Protein AF-A0A357I9T7-F1 (afdb_monomer)

pLDDT: mean 93.68, std 7.23, range [62.62, 98.81]

Sequence (173 aa):
MQDDMLRMVLLCCDDTIPVASQLVFTLKTVCGLTVGEIAARLFTTEANVYKRLTRARNSLRTSSTIQNLTPTQCAARIPATQQVFYLLFTEGYLSVHAETALRRDLCAEALRLTQMLAEHPLGQTPSTYALLALMHLHIARMDARDDGRGGLLLLEEQDRSRWDQQHTGQGLA

Mean predicted aligned error: 3.73 Å

Structure (mmCIF, N/CA/C/O backbone):
data_AF-A0A357I9T7-F1
#
_entry.id   AF-A0A357I9T7-F1
#
loop_
_atom_site.group_PDB
_atom_site.id
_atom_site.type_symbol
_atom_site.label_atom_id
_atom_site.label_alt_id
_atom_site.label_comp_id
_atom_site.label_asym_id
_atom_site.label_entity_id
_atom_site.label_seq_id
_atom_site.pdbx_PDB_ins_code
_atom_site.Cartn_x
_atom_site.Cartn_y
_atom_site.Cartn_z
_atom_site.occupancy
_atom_site.B_iso_or_equiv
_atom_site.auth_seq_id
_atom_site.auth_comp_id
_atom_site.auth_asym_id
_atom_site.auth_atom_id
_atom_site.pdbx_PDB_model_num
ATOM 1 N N . MET A 1 1 ? -20.844 2.884 0.409 1.00 63.38 1 MET A N 1
ATOM 2 C CA . MET A 1 1 ? -19.816 2.241 -0.441 1.00 63.38 1 MET A CA 1
ATOM 3 C C . MET A 1 1 ? -20.311 0.849 -0.794 1.00 63.38 1 MET A C 1
ATOM 5 O O . MET A 1 1 ? -20.758 0.164 0.117 1.00 63.38 1 MET A O 1
ATOM 9 N N . GLN A 1 2 ? -20.346 0.494 -2.082 1.00 70.69 2 GLN A N 1
ATOM 10 C CA . GLN A 1 2 ? -20.946 -0.761 -2.571 1.00 70.69 2 GLN A CA 1
ATOM 11 C C . GLN A 1 2 ? -19.942 -1.920 -2.705 1.00 70.69 2 GLN A C 1
ATOM 13 O O . GLN A 1 2 ? -20.370 -3.060 -2.797 1.00 70.69 2 GLN A O 1
ATOM 18 N N . ASP A 1 3 ? -18.634 -1.646 -2.694 1.00 89.06 3 ASP A N 1
ATOM 19 C CA . ASP A 1 3 ? -17.593 -2.679 -2.781 1.00 89.06 3 ASP A CA 1
ATOM 20 C C . ASP A 1 3 ? -17.274 -3.285 -1.413 1.00 89.06 3 ASP A C 1
ATOM 22 O O . ASP A 1 3 ? -16.996 -2.570 -0.441 1.00 89.06 3 ASP A O 1
ATOM 26 N N . ASP A 1 4 ? -17.320 -4.615 -1.359 1.00 89.25 4 ASP A N 1
ATOM 27 C CA . ASP A 1 4 ? -17.146 -5.384 -0.132 1.00 89.25 4 ASP A CA 1
ATOM 28 C C . ASP A 1 4 ? -15.714 -5.320 0.400 1.00 89.25 4 ASP A C 1
ATOM 30 O O . ASP A 1 4 ? -15.520 -5.242 1.614 1.00 89.25 4 ASP A O 1
ATOM 34 N N . MET A 1 5 ? -14.699 -5.291 -0.468 1.00 92.88 5 MET A N 1
ATOM 35 C CA . MET A 1 5 ? -13.302 -5.256 -0.036 1.00 92.88 5 MET A CA 1
ATOM 36 C C . MET A 1 5 ? -12.956 -3.907 0.592 1.00 92.88 5 MET A C 1
ATOM 38 O O . MET A 1 5 ? -12.425 -3.857 1.702 1.00 92.88 5 MET A O 1
ATOM 42 N N . LEU A 1 6 ? -13.320 -2.806 -0.061 1.00 93.94 6 LEU A N 1
ATOM 43 C CA . LEU A 1 6 ? -13.129 -1.455 0.457 1.00 93.94 6 LEU A CA 1
ATOM 44 C C . LEU A 1 6 ? -13.898 -1.241 1.772 1.00 93.94 6 LEU A C 1
ATOM 46 O O . LEU A 1 6 ? -13.363 -0.667 2.726 1.00 93.94 6 LEU A O 1
ATOM 50 N N . ARG A 1 7 ? -15.126 -1.769 1.867 1.00 92.19 7 ARG A N 1
ATOM 51 C CA . ARG A 1 7 ? -15.894 -1.778 3.120 1.00 92.19 7 ARG A CA 1
ATOM 52 C C . ARG A 1 7 ? -15.182 -2.582 4.210 1.00 92.19 7 ARG A C 1
ATOM 54 O O . ARG A 1 7 ? -15.099 -2.113 5.344 1.00 92.19 7 ARG A O 1
ATOM 61 N N . MET A 1 8 ? -14.651 -3.759 3.886 1.00 93.25 8 MET A N 1
ATOM 62 C CA . MET A 1 8 ? -13.913 -4.594 4.835 1.00 93.25 8 MET A CA 1
ATOM 63 C C . MET A 1 8 ? -12.636 -3.920 5.334 1.00 93.25 8 MET A C 1
ATOM 65 O O . MET A 1 8 ? -12.367 -3.963 6.533 1.00 93.25 8 MET A O 1
ATOM 69 N N . VAL A 1 9 ? -11.883 -3.244 4.463 1.00 95.31 9 VAL A N 1
ATOM 70 C CA . VAL A 1 9 ? -10.703 -2.460 4.861 1.00 95.31 9 VAL A CA 1
ATOM 71 C C . VAL A 1 9 ? -11.091 -1.372 5.865 1.00 95.31 9 VAL A C 1
ATOM 73 O O . VAL A 1 9 ? -10.503 -1.305 6.943 1.00 95.31 9 VAL A O 1
ATOM 76 N N . LEU A 1 10 ? -12.139 -0.591 5.583 1.00 93.88 10 LEU A N 1
ATOM 77 C CA . LEU A 1 10 ? -12.639 0.437 6.506 1.00 93.88 10 LEU A CA 1
ATOM 78 C C . LEU A 1 10 ? -13.116 -0.135 7.849 1.00 93.88 10 LEU A C 1
ATOM 80 O O . LEU A 1 10 ? -12.916 0.480 8.898 1.00 93.88 10 LEU A O 1
ATOM 84 N N . LEU A 1 11 ? -13.740 -1.315 7.845 1.00 92.44 11 LEU A N 1
ATOM 85 C CA . LEU A 1 11 ? -14.134 -1.999 9.078 1.00 92.44 11 LEU A CA 1
ATOM 86 C C . LEU A 1 11 ? -12.911 -2.424 9.904 1.00 92.44 11 LEU A C 1
ATOM 88 O O . LEU A 1 11 ? -12.929 -2.287 11.125 1.00 92.44 11 LEU A O 1
ATOM 92 N N . CYS A 1 12 ? -11.851 -2.897 9.245 1.00 92.88 12 CYS A N 1
ATOM 93 C CA . CYS A 1 12 ? -10.618 -3.350 9.891 1.00 92.88 12 CYS A CA 1
ATOM 94 C C . CYS A 1 12 ? -9.738 -2.197 10.405 1.00 92.88 12 CYS A C 1
ATOM 96 O O . CYS A 1 12 ? -9.028 -2.364 11.400 1.00 92.88 12 CYS A O 1
ATOM 98 N N . CYS A 1 13 ? -9.804 -1.027 9.769 1.00 94.31 13 CYS A N 1
ATOM 99 C CA . CYS A 1 13 ? -9.130 0.203 10.187 1.00 94.31 13 CYS A CA 1
ATOM 100 C C . CYS A 1 13 ? -9.840 0.896 11.364 1.00 94.31 13 CYS A C 1
ATOM 102 O O . CYS A 1 13 ? -10.083 2.094 11.320 1.00 94.31 13 CYS A O 1
ATOM 104 N N . ASP A 1 14 ? -10.206 0.149 12.408 1.00 91.56 14 ASP A N 1
ATOM 105 C CA . ASP A 1 14 ? -10.913 0.673 13.579 1.00 91.56 14 ASP A CA 1
ATOM 106 C C . ASP A 1 14 ? -10.015 1.588 14.429 1.00 91.56 14 ASP A C 1
ATOM 108 O O . ASP A 1 14 ? -8.950 1.181 14.892 1.00 91.56 14 ASP A O 1
ATOM 112 N N . ASP A 1 15 ? -10.465 2.821 14.652 1.00 88.94 15 ASP A N 1
ATOM 113 C CA . ASP A 1 15 ? -9.771 3.898 15.358 1.00 88.94 15 ASP A CA 1
ATOM 114 C C . ASP A 1 15 ? -9.496 3.595 16.840 1.00 88.94 15 ASP A C 1
ATOM 116 O O . ASP A 1 15 ? -8.575 4.165 17.425 1.00 88.94 15 ASP A O 1
ATOM 120 N N . THR A 1 16 ? -10.206 2.629 17.431 1.00 89.38 16 THR A N 1
ATOM 121 C CA . THR A 1 16 ? -9.919 2.128 18.788 1.00 89.38 16 THR A CA 1
ATOM 122 C C . THR A 1 16 ? -8.676 1.234 18.852 1.00 89.38 16 THR A C 1
ATOM 124 O O . THR A 1 16 ? -8.139 0.965 19.930 1.00 89.38 16 THR A O 1
ATOM 127 N N . ILE A 1 17 ? -8.194 0.762 17.702 1.00 92.75 17 ILE A N 1
ATOM 128 C CA . ILE A 1 17 ? -7.031 -0.114 17.577 1.00 92.75 17 ILE A CA 1
ATOM 129 C C . ILE A 1 17 ? -5.818 0.742 17.206 1.00 92.75 17 ILE A C 1
ATOM 131 O O . ILE A 1 17 ? -5.921 1.589 16.326 1.00 92.75 17 ILE A O 1
ATOM 135 N N . PRO A 1 18 ? -4.623 0.517 17.783 1.00 94.81 18 PRO A N 1
ATOM 136 C CA . PRO A 1 18 ? -3.425 1.225 17.340 1.00 94.81 18 PRO A CA 1
ATOM 137 C C . PRO A 1 18 ? -3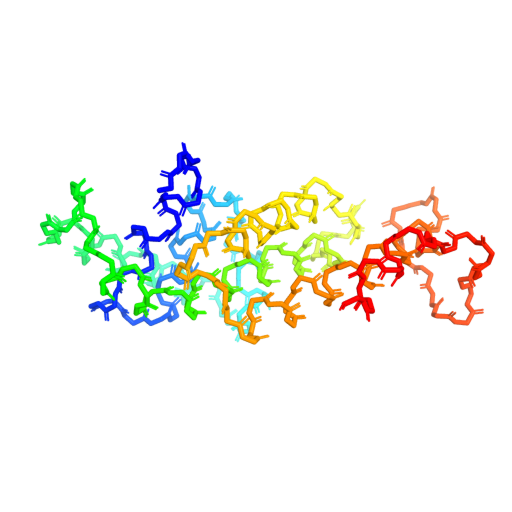.178 1.030 15.837 1.00 94.81 18 PRO A C 1
ATOM 139 O O . PRO A 1 18 ? -3.191 -0.110 15.367 1.00 94.81 18 PRO A O 1
ATOM 142 N N . VAL A 1 19 ? -2.880 2.111 15.104 1.00 95.75 19 VAL A N 1
ATOM 143 C CA . VAL A 1 19 ? -2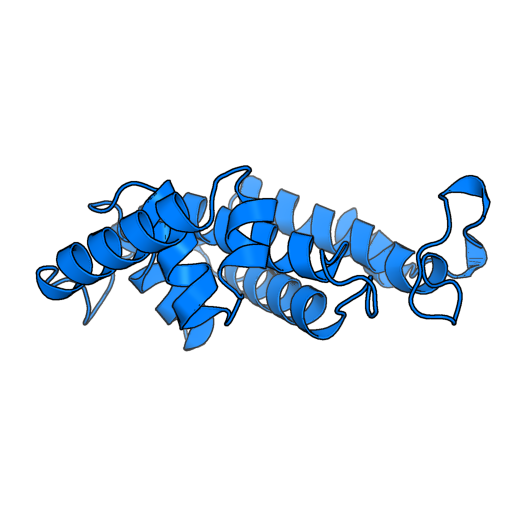.732 2.115 13.630 1.00 95.75 19 VAL A CA 1
ATOM 144 C C . VAL A 1 19 ? -1.842 0.976 13.132 1.00 95.75 19 VAL A C 1
ATOM 146 O O . VAL A 1 19 ? -2.239 0.210 12.264 1.00 95.75 19 VAL A O 1
ATOM 149 N N . ALA A 1 20 ? -0.674 0.763 13.742 1.00 95.81 20 ALA A N 1
ATOM 150 C CA . ALA A 1 20 ? 0.229 -0.316 13.336 1.00 95.81 20 ALA A CA 1
ATOM 151 C C . ALA A 1 20 ? -0.402 -1.724 13.416 1.00 95.81 20 ALA A C 1
ATOM 153 O O . ALA A 1 20 ? -0.028 -2.612 12.652 1.00 95.81 20 ALA A O 1
ATOM 154 N N . SER A 1 21 ? -1.343 -1.945 14.336 1.00 97.12 21 SER A N 1
ATOM 155 C CA . SER A 1 21 ? -2.095 -3.198 14.446 1.00 97.12 21 SER A CA 1
ATOM 156 C C . SER A 1 21 ? -3.240 -3.268 13.430 1.00 97.12 21 SER A C 1
ATOM 158 O O . SER A 1 21 ? -3.474 -4.347 12.890 1.00 97.12 21 SER A O 1
ATOM 160 N N . GLN A 1 22 ? -3.892 -2.138 13.120 1.00 96.88 22 GLN A N 1
ATOM 161 C CA . GLN A 1 22 ? -4.875 -2.044 12.031 1.00 96.88 22 GLN A CA 1
ATOM 162 C C . GLN A 1 22 ? -4.243 -2.432 10.686 1.00 96.88 22 GLN A C 1
ATOM 164 O O . GLN A 1 22 ? -4.773 -3.290 9.981 1.00 96.88 22 GLN A O 1
ATOM 169 N N . LEU A 1 23 ? -3.076 -1.856 10.362 1.00 98.06 23 LEU A N 1
ATOM 170 C CA . LEU A 1 23 ? -2.351 -2.130 9.116 1.00 98.06 23 LEU A CA 1
ATOM 171 C C . LEU A 1 23 ? -1.995 -3.613 9.002 1.00 98.06 23 LEU A C 1
ATOM 173 O O . LEU A 1 23 ? -2.327 -4.253 8.010 1.00 98.06 23 LEU A O 1
ATOM 177 N N . VAL A 1 24 ? -1.375 -4.179 10.045 1.00 98.31 24 VAL A N 1
ATOM 178 C CA . VAL A 1 24 ? -1.000 -5.601 10.077 1.00 98.31 24 VAL A CA 1
ATOM 179 C C . VAL A 1 24 ? -2.216 -6.503 9.879 1.00 98.31 24 VAL A C 1
ATOM 181 O O . VAL A 1 24 ? -2.163 -7.441 9.085 1.00 98.31 24 VAL A O 1
ATOM 184 N N . PHE A 1 25 ? -3.306 -6.245 10.604 1.00 97.56 25 PHE A N 1
ATOM 185 C CA . PHE A 1 25 ? -4.498 -7.082 10.525 1.00 97.56 25 PHE A CA 1
ATOM 186 C C . PHE A 1 25 ? -5.141 -7.028 9.142 1.00 97.56 25 PHE A C 1
ATOM 188 O O . PHE A 1 25 ? -5.470 -8.079 8.588 1.00 97.56 25 PHE A O 1
ATOM 195 N N . THR A 1 26 ? -5.268 -5.827 8.583 1.00 97.75 26 THR A N 1
ATOM 196 C CA . THR A 1 26 ? -5.923 -5.600 7.293 1.00 97.75 26 THR A CA 1
ATOM 197 C C . THR A 1 26 ? -5.098 -6.167 6.144 1.00 97.75 26 THR A C 1
ATOM 199 O O . THR A 1 26 ? -5.618 -6.957 5.359 1.00 97.75 26 THR A O 1
ATOM 202 N N . LEU A 1 27 ? -3.792 -5.875 6.099 1.00 98.31 27 LEU A N 1
ATOM 203 C CA . LEU A 1 27 ? -2.893 -6.415 5.075 1.00 98.31 27 LEU A CA 1
ATOM 204 C C . LEU A 1 27 ? -2.859 -7.946 5.106 1.00 98.31 27 LEU A C 1
ATOM 206 O O . LEU A 1 27 ? -2.875 -8.579 4.055 1.00 98.31 27 LEU A O 1
ATOM 210 N N . LYS A 1 28 ? -2.868 -8.554 6.302 1.00 98.12 28 LYS A N 1
ATOM 211 C CA . LYS A 1 28 ? -2.844 -10.015 6.433 1.00 98.12 28 LYS A CA 1
ATOM 212 C C . LYS A 1 28 ? -4.173 -10.668 6.057 1.00 98.12 28 LYS A C 1
ATOM 214 O O . LYS A 1 28 ? -4.186 -11.703 5.397 1.00 98.12 28 LYS A O 1
ATOM 219 N N . THR A 1 29 ? -5.274 -10.129 6.569 1.00 96.12 29 THR A N 1
ATOM 220 C CA . THR A 1 29 ? -6.571 -10.824 6.577 1.00 96.12 29 THR A CA 1
ATOM 221 C C . THR A 1 29 ? -7.424 -10.456 5.372 1.00 96.12 29 THR A C 1
ATOM 223 O O . THR A 1 29 ? -8.138 -11.312 4.866 1.00 96.12 29 THR A O 1
ATOM 226 N N . VAL A 1 30 ? -7.344 -9.203 4.917 1.00 96.19 30 VAL A N 1
ATOM 227 C CA . VAL A 1 30 ? -8.134 -8.694 3.788 1.00 96.19 30 VAL A CA 1
ATOM 228 C C . VAL A 1 30 ? -7.308 -8.708 2.506 1.00 96.19 30 VAL A C 1
ATOM 230 O O . VAL A 1 30 ? -7.778 -9.203 1.491 1.00 96.19 30 VAL A O 1
ATOM 233 N N . CYS A 1 31 ? -6.065 -8.220 2.548 1.00 96.69 31 CYS A N 1
ATOM 234 C CA . CYS A 1 31 ? -5.220 -8.130 1.350 1.00 96.69 31 CYS A CA 1
ATOM 235 C C . CYS A 1 31 ? -4.386 -9.394 1.073 1.00 96.69 31 CYS A C 1
ATOM 237 O O . CYS A 1 31 ? -3.764 -9.496 0.023 1.00 96.69 31 CYS A O 1
ATOM 239 N N . GLY A 1 32 ? -4.344 -10.349 2.008 1.00 96.25 32 GLY A N 1
ATOM 240 C CA . GLY A 1 32 ? -3.685 -11.643 1.814 1.00 96.25 32 GLY A CA 1
ATOM 241 C C . GLY A 1 32 ? -2.156 -11.650 1.919 1.00 96.25 32 GLY A C 1
ATOM 242 O O . GLY A 1 32 ? -1.555 -12.689 1.649 1.00 96.25 32 GLY A O 1
ATOM 243 N N . LEU A 1 33 ? -1.514 -10.559 2.355 1.00 97.25 33 LEU A N 1
ATOM 244 C CA . LEU A 1 33 ? -0.052 -10.508 2.464 1.00 97.25 33 LEU A CA 1
ATOM 245 C C . LEU A 1 33 ? 0.486 -11.527 3.486 1.00 97.25 33 LEU A C 1
ATOM 247 O O . LEU A 1 33 ? -0.149 -11.881 4.489 1.00 97.25 33 LEU A O 1
ATOM 251 N N . THR A 1 34 ? 1.694 -12.020 3.260 1.00 97.00 34 THR A N 1
ATOM 252 C CA . THR A 1 34 ? 2.429 -12.873 4.189 1.00 97.00 34 THR A CA 1
ATOM 253 C C . THR A 1 34 ? 2.971 -12.063 5.367 1.00 97.00 34 THR A C 1
ATOM 255 O O . THR A 1 34 ? 3.052 -10.836 5.351 1.00 97.00 34 THR A O 1
ATOM 258 N N . VAL A 1 35 ? 3.337 -12.758 6.443 1.00 97.62 35 VAL A N 1
ATOM 259 C CA . VAL A 1 35 ? 3.925 -12.108 7.623 1.00 97.62 35 VAL A CA 1
ATOM 260 C C . VAL A 1 35 ? 5.277 -11.475 7.280 1.00 97.62 35 VAL A C 1
ATOM 262 O O . VAL A 1 35 ? 5.546 -10.370 7.749 1.00 97.62 35 VAL A O 1
ATOM 265 N N . GLY A 1 36 ? 6.078 -12.133 6.435 1.00 97.19 36 GLY A N 1
ATOM 266 C CA . GLY A 1 36 ? 7.367 -11.626 5.963 1.00 97.19 36 GLY A CA 1
ATOM 267 C C . GLY A 1 36 ? 7.229 -10.364 5.109 1.00 97.19 36 GLY A C 1
ATOM 268 O O . GLY A 1 36 ? 7.913 -9.376 5.372 1.00 97.19 36 GLY A O 1
ATOM 269 N N . GLU A 1 37 ? 6.279 -10.341 4.165 1.00 97.19 37 GLU A N 1
ATOM 270 C CA . GLU A 1 37 ? 5.959 -9.139 3.372 1.00 97.19 37 GLU A CA 1
ATOM 271 C C . GLU A 1 37 ? 5.584 -7.965 4.286 1.00 97.19 37 GLU A C 1
ATOM 273 O O . GLU A 1 37 ? 6.164 -6.882 4.205 1.00 97.19 37 GLU A O 1
ATOM 278 N N . ILE A 1 38 ? 4.663 -8.190 5.228 1.00 98.00 38 ILE A N 1
ATOM 279 C CA . ILE A 1 38 ? 4.210 -7.152 6.164 1.00 98.00 38 ILE A CA 1
ATOM 280 C C . ILE A 1 38 ? 5.363 -6.669 7.052 1.00 98.00 38 ILE A C 1
ATOM 282 O O . ILE A 1 38 ? 5.490 -5.468 7.296 1.00 98.00 38 ILE A O 1
ATOM 286 N N . ALA A 1 39 ? 6.203 -7.582 7.542 1.00 97.81 39 ALA A N 1
ATOM 287 C CA . ALA A 1 39 ? 7.363 -7.254 8.363 1.00 97.81 39 ALA A CA 1
ATOM 288 C C . ALA A 1 39 ? 8.335 -6.338 7.607 1.00 97.81 39 ALA A C 1
ATOM 290 O O . ALA A 1 39 ? 8.741 -5.303 8.140 1.00 97.81 39 ALA A O 1
ATOM 291 N N . ALA A 1 40 ? 8.628 -6.665 6.347 1.00 96.38 40 ALA A N 1
ATOM 292 C CA . ALA A 1 40 ? 9.494 -5.867 5.492 1.00 96.38 40 ALA A CA 1
ATOM 293 C C . ALA A 1 40 ? 8.897 -4.487 5.176 1.00 96.38 40 ALA A C 1
ATOM 295 O O . ALA A 1 40 ? 9.580 -3.477 5.325 1.00 96.38 40 ALA A O 1
ATOM 296 N N . ARG A 1 41 ? 7.616 -4.416 4.788 1.00 95.75 41 ARG A N 1
ATOM 297 C CA . ARG A 1 41 ? 6.938 -3.147 4.457 1.00 95.75 41 ARG A CA 1
ATOM 298 C C . ARG A 1 41 ? 6.767 -2.213 5.658 1.00 95.75 41 ARG A C 1
ATOM 300 O O . ARG A 1 41 ? 6.749 -0.998 5.490 1.00 95.75 41 ARG A O 1
ATOM 307 N N . LEU A 1 42 ? 6.649 -2.765 6.866 1.00 96.06 42 LEU A N 1
ATOM 308 C CA . LEU A 1 42 ? 6.510 -1.998 8.110 1.00 96.06 42 LEU A CA 1
ATOM 309 C C . LEU A 1 42 ? 7.823 -1.848 8.891 1.00 96.06 42 LEU A C 1
ATOM 311 O O . LEU A 1 42 ? 7.780 -1.392 10.036 1.00 96.06 42 LEU A O 1
ATOM 315 N N . PHE A 1 43 ? 8.959 -2.255 8.312 1.00 96.06 43 PHE A N 1
ATOM 316 C CA . PHE A 1 43 ? 10.284 -2.212 8.941 1.00 96.06 43 PHE A CA 1
ATOM 317 C C . PHE A 1 43 ? 10.276 -2.772 10.372 1.00 96.06 43 PHE A C 1
ATOM 319 O O . PHE A 1 43 ? 10.709 -2.140 11.337 1.00 96.06 43 PHE A O 1
ATOM 326 N N . THR A 1 44 ? 9.710 -3.967 10.535 1.00 97.50 44 THR A N 1
ATOM 327 C CA . THR A 1 44 ? 9.573 -4.625 11.835 1.00 97.50 44 THR A CA 1
ATOM 328 C C . THR A 1 44 ? 9.878 -6.116 11.738 1.00 97.50 44 THR A C 1
ATOM 330 O O . THR A 1 44 ? 10.151 -6.638 10.666 1.00 97.50 44 THR A O 1
ATOM 333 N N . THR A 1 45 ? 9.863 -6.819 12.867 1.00 98.25 45 THR A N 1
ATOM 334 C CA . THR A 1 45 ? 10.106 -8.266 12.902 1.00 98.25 45 THR A CA 1
ATOM 335 C C . THR A 1 45 ? 8.811 -9.046 12.710 1.00 98.25 45 THR A C 1
ATOM 337 O O . THR A 1 45 ? 7.744 -8.609 13.152 1.00 98.25 45 THR A O 1
ATOM 340 N N . GLU A 1 46 ? 8.894 -10.255 12.152 1.00 98.31 46 GLU A N 1
ATOM 341 C CA . GLU A 1 46 ? 7.737 -11.155 12.050 1.00 98.31 46 GLU A CA 1
ATOM 342 C C . GLU A 1 46 ? 7.086 -11.419 13.417 1.00 98.31 46 GLU A C 1
ATOM 344 O O . GLU A 1 46 ? 5.863 -11.402 13.549 1.00 98.31 46 GLU A O 1
ATOM 349 N N . ALA A 1 47 ? 7.892 -11.555 14.476 1.00 98.38 47 ALA A N 1
ATOM 350 C CA . ALA A 1 47 ? 7.398 -11.699 15.845 1.00 98.38 47 ALA A CA 1
ATOM 351 C C . ALA A 1 47 ? 6.518 -10.510 16.284 1.00 98.38 47 ALA A C 1
ATOM 353 O O . ALA A 1 47 ? 5.500 -10.697 16.958 1.00 98.38 47 ALA A O 1
ATOM 354 N N . ASN A 1 48 ? 6.875 -9.282 15.895 1.00 98.06 48 ASN A N 1
ATOM 355 C CA . ASN A 1 48 ? 6.052 -8.103 16.162 1.00 98.06 48 ASN A CA 1
ATOM 356 C C . ASN A 1 48 ? 4.783 -8.077 15.304 1.00 98.06 48 ASN A C 1
ATOM 358 O O . ASN A 1 48 ? 3.733 -7.676 15.814 1.00 98.06 48 ASN A O 1
ATOM 362 N N . VAL A 1 49 ? 4.845 -8.539 14.051 1.00 98.44 49 VAL A N 1
ATOM 363 C CA . VAL A 1 49 ? 3.660 -8.708 13.193 1.00 98.44 49 VAL A CA 1
ATOM 364 C C . VAL A 1 49 ? 2.675 -9.688 13.837 1.00 98.44 49 VAL A C 1
ATOM 366 O O . VAL A 1 49 ? 1.516 -9.327 14.035 1.00 98.44 49 VAL A O 1
ATOM 369 N N . TYR A 1 50 ? 3.120 -10.867 14.286 1.00 98.12 50 TYR A N 1
ATOM 370 C CA . TYR A 1 50 ? 2.258 -11.828 14.991 1.00 98.12 50 TYR A CA 1
ATOM 371 C C . TYR A 1 50 ? 1.610 -11.228 16.245 1.00 98.12 50 TYR A C 1
ATOM 373 O O . TYR A 1 50 ? 0.399 -11.352 16.443 1.00 98.12 50 TYR A O 1
ATOM 381 N N . LYS A 1 51 ? 2.384 -10.517 17.080 1.00 97.69 51 LYS A N 1
ATOM 382 C CA . LYS A 1 51 ? 1.850 -9.844 18.277 1.00 97.69 51 LYS A CA 1
ATOM 383 C C . LYS A 1 51 ? 0.771 -8.819 17.920 1.00 97.69 51 LYS A C 1
ATOM 385 O O . LYS A 1 51 ? -0.260 -8.768 18.588 1.00 97.69 51 LYS A O 1
ATOM 390 N N . ARG A 1 52 ? 0.997 -8.002 16.887 1.00 97.50 52 ARG A N 1
ATOM 391 C CA . ARG A 1 52 ? 0.040 -6.986 16.414 1.00 97.50 52 ARG A CA 1
ATOM 392 C C . ARG A 1 52 ? -1.226 -7.620 15.845 1.00 97.50 52 ARG A C 1
ATOM 394 O O . ARG A 1 52 ? -2.319 -7.176 16.185 1.00 97.50 52 ARG A O 1
ATOM 401 N N . LEU A 1 53 ? -1.083 -8.694 15.071 1.00 96.62 53 LEU A N 1
ATOM 402 C CA . LEU A 1 53 ? -2.198 -9.452 14.507 1.00 96.62 53 LEU A CA 1
ATOM 403 C C . LEU A 1 53 ? -3.120 -10.000 15.605 1.00 96.62 53 LEU A C 1
ATOM 405 O O . LEU A 1 53 ? -4.336 -9.831 15.536 1.00 96.62 53 LEU A O 1
ATOM 409 N N . THR A 1 54 ? -2.544 -10.607 16.646 1.00 95.62 54 THR A N 1
ATOM 410 C CA . THR A 1 54 ? -3.307 -11.122 17.792 1.00 95.62 54 THR A CA 1
ATOM 411 C C . THR A 1 54 ? -4.008 -10.003 18.562 1.00 95.62 54 THR A C 1
ATOM 413 O O . THR A 1 54 ? -5.180 -10.145 18.904 1.00 95.62 54 THR A O 1
ATOM 416 N N . ARG A 1 55 ? -3.334 -8.868 18.799 1.00 93.56 55 ARG A N 1
ATOM 417 C CA . ARG A 1 55 ? -3.949 -7.714 19.480 1.00 93.56 55 ARG A CA 1
ATOM 418 C C . ARG A 1 55 ? -5.139 -7.163 18.700 1.00 93.56 55 ARG A C 1
ATOM 420 O O . ARG A 1 55 ? -6.207 -7.026 19.279 1.00 93.56 55 ARG A O 1
ATOM 427 N N . ALA A 1 56 ? -4.971 -6.911 17.401 1.00 94.25 56 ALA A N 1
ATOM 428 C CA . ALA A 1 56 ? -6.050 -6.413 16.552 1.00 94.25 56 ALA A CA 1
ATOM 429 C C . ALA A 1 56 ? -7.251 -7.369 16.532 1.00 94.25 56 ALA A C 1
ATOM 431 O O . ALA A 1 56 ? -8.380 -6.930 16.719 1.00 94.25 56 ALA A O 1
ATOM 432 N N . ARG A 1 57 ? -7.014 -8.684 16.397 1.00 92.38 57 ARG A N 1
ATOM 433 C CA . ARG A 1 57 ? -8.077 -9.705 16.467 1.00 92.38 57 ARG A CA 1
ATOM 434 C C . ARG A 1 57 ? -8.857 -9.644 17.774 1.00 92.38 57 ARG A C 1
ATOM 436 O O . ARG A 1 57 ? -10.081 -9.723 17.750 1.00 92.38 57 ARG A O 1
ATOM 443 N N . ASN A 1 58 ? -8.161 -9.522 18.901 1.00 91.75 58 ASN A N 1
ATOM 444 C CA . ASN A 1 58 ? -8.808 -9.449 20.207 1.00 91.75 58 ASN A CA 1
ATOM 445 C C . ASN A 1 58 ? -9.639 -8.168 20.348 1.00 91.75 58 ASN A C 1
ATOM 447 O O . ASN A 1 58 ? -10.782 -8.252 20.783 1.00 91.75 58 ASN A O 1
ATOM 451 N N . SER A 1 59 ? -9.115 -7.020 19.911 1.00 89.69 59 SER A N 1
ATOM 452 C CA . SER A 1 59 ? -9.849 -5.750 19.930 1.00 89.69 59 SER A CA 1
ATOM 453 C C . SER A 1 59 ? -11.087 -5.767 19.027 1.00 89.69 59 SER A C 1
ATOM 455 O O . SER A 1 59 ? -12.154 -5.324 19.444 1.00 89.69 59 SER A O 1
ATOM 457 N N . LEU A 1 60 ? -10.984 -6.331 17.817 1.00 86.38 60 LEU A N 1
ATOM 458 C CA . LEU A 1 60 ? -12.118 -6.430 16.888 1.00 86.38 60 LEU A CA 1
ATOM 459 C C . LEU A 1 60 ? -13.206 -7.383 17.390 1.00 86.38 60 LEU A C 1
ATOM 461 O O . LEU A 1 60 ? -14.382 -7.107 17.188 1.00 86.38 60 LEU A O 1
ATOM 465 N N . ARG A 1 61 ? -12.847 -8.470 18.087 1.00 85.81 61 ARG A N 1
ATOM 466 C CA . ARG A 1 61 ? -13.826 -9.389 18.703 1.00 85.81 61 ARG A CA 1
ATOM 467 C C . ARG A 1 61 ? -14.697 -8.715 19.759 1.00 85.81 61 ARG A C 1
ATOM 469 O O . ARG A 1 61 ? -15.835 -9.123 19.950 1.00 85.81 61 ARG A O 1
ATOM 476 N N . THR A 1 62 ? -14.153 -7.722 20.454 1.00 79.00 62 THR A N 1
ATOM 477 C CA . THR A 1 62 ? -14.875 -6.950 21.473 1.00 79.00 62 THR A CA 1
ATOM 478 C C . THR A 1 62 ? -15.555 -5.702 20.908 1.00 79.00 62 THR A C 1
ATOM 480 O O . THR A 1 62 ? -16.298 -5.046 21.631 1.00 79.00 62 THR A O 1
ATOM 483 N N . SER A 1 63 ? -15.305 -5.359 19.639 1.00 74.00 63 SER A N 1
ATOM 484 C CA . SER A 1 63 ? -15.880 -4.183 18.982 1.00 74.00 63 SER A CA 1
ATOM 485 C C . SER A 1 63 ? -17.274 -4.501 18.440 1.00 74.00 63 SER A C 1
ATOM 487 O O . SER A 1 63 ? -17.461 -5.423 17.648 1.00 74.00 63 SER A O 1
ATOM 489 N N . SER A 1 64 ? -18.270 -3.714 18.844 1.00 65.00 64 SER A N 1
ATOM 490 C CA . SER A 1 64 ? -19.652 -3.805 18.352 1.00 65.00 64 SER A CA 1
ATOM 491 C C . SER A 1 64 ? -19.858 -3.127 16.988 1.00 65.00 64 SER A C 1
ATOM 493 O O . SER A 1 64 ? -20.942 -3.210 16.412 1.00 65.00 64 SER A O 1
ATOM 495 N N . THR A 1 65 ? -18.822 -2.488 16.435 1.00 63.44 65 THR A N 1
ATOM 496 C CA . THR A 1 65 ? -18.887 -1.600 15.257 1.00 63.44 65 THR A CA 1
ATOM 497 C C . THR A 1 65 ? -19.062 -2.333 13.914 1.00 63.44 65 THR A C 1
ATOM 499 O O . THR A 1 65 ? -19.130 -1.708 12.860 1.00 63.44 65 THR A O 1
ATOM 502 N N . ILE A 1 66 ? -19.164 -3.664 13.914 1.00 62.62 66 ILE A N 1
ATOM 503 C CA . ILE A 1 66 ? -19.078 -4.480 12.690 1.00 62.62 66 ILE A CA 1
ATOM 504 C C . ILE A 1 66 ? -20.263 -4.256 11.728 1.00 62.62 66 ILE A C 1
ATOM 506 O O . ILE A 1 66 ? -20.115 -4.467 10.526 1.00 62.62 66 ILE A O 1
ATOM 510 N N . GLN A 1 67 ? -21.431 -3.809 12.204 1.00 64.00 67 GLN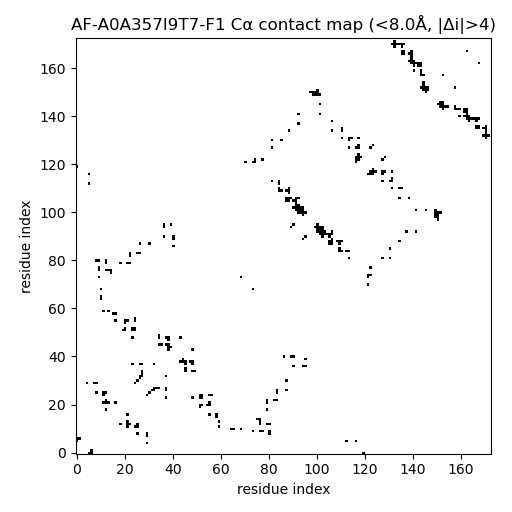 A N 1
ATOM 511 C CA . GLN A 1 67 ? -22.630 -3.812 11.357 1.00 64.00 67 GLN A CA 1
ATOM 512 C C . GLN A 1 67 ? -22.764 -2.587 10.442 1.00 64.00 67 GLN A C 1
ATOM 514 O O . GLN A 1 67 ? -23.012 -2.778 9.253 1.00 64.00 67 GLN A O 1
ATOM 519 N N . ASN A 1 68 ? -22.556 -1.354 10.927 1.00 75.31 68 ASN A N 1
ATOM 520 C CA . ASN A 1 68 ? -22.679 -0.143 10.103 1.00 75.31 68 ASN A CA 1
ATOM 521 C C . ASN A 1 68 ? -21.755 0.984 10.586 1.00 75.31 68 ASN A C 1
ATOM 523 O O . ASN A 1 68 ? -21.893 1.464 11.709 1.00 75.31 68 ASN A O 1
ATOM 527 N N . LEU A 1 69 ? -20.854 1.441 9.712 1.00 85.81 69 LEU A N 1
ATOM 528 C CA . LEU A 1 69 ? -20.037 2.629 9.957 1.00 85.81 69 LEU A CA 1
ATOM 529 C C . LEU A 1 69 ? -20.842 3.890 9.648 1.00 85.81 69 LEU A C 1
ATOM 531 O O . LEU A 1 69 ? -21.395 4.038 8.558 1.00 85.81 69 LEU A O 1
ATOM 535 N N . THR A 1 70 ? -20.870 4.823 10.595 1.00 90.31 70 THR A N 1
ATOM 536 C CA . THR A 1 70 ? -21.362 6.181 10.338 1.00 90.31 70 THR A CA 1
ATOM 537 C C . THR A 1 70 ? -20.411 6.928 9.390 1.00 90.31 70 THR A C 1
ATOM 539 O O . THR A 1 70 ? -19.218 6.614 9.352 1.00 90.31 70 THR A O 1
ATOM 542 N N . PRO A 1 71 ? -20.874 7.958 8.655 1.00 91.31 71 PRO A N 1
ATOM 543 C CA . PRO A 1 71 ? -19.997 8.769 7.806 1.00 91.31 71 PRO A CA 1
ATOM 544 C C . PRO A 1 71 ? -18.786 9.351 8.550 1.00 91.31 71 PRO A C 1
ATOM 546 O O . PRO A 1 71 ? -17.679 9.343 8.017 1.00 91.31 71 PRO A O 1
ATOM 549 N N . THR A 1 72 ? -18.970 9.778 9.803 1.00 92.25 72 THR A N 1
ATOM 550 C CA . THR A 1 72 ? -17.893 10.288 10.665 1.00 92.25 72 THR A CA 1
ATOM 551 C C . THR A 1 72 ? -16.861 9.210 10.989 1.00 92.25 72 THR A C 1
ATOM 553 O O . THR A 1 72 ? -15.662 9.463 10.892 1.00 92.25 72 THR A O 1
ATOM 556 N N . GLN A 1 73 ? -17.308 7.994 11.322 1.00 92.19 73 GLN A N 1
ATOM 557 C CA . GLN A 1 73 ? -16.402 6.866 11.547 1.00 92.19 73 GLN A CA 1
ATOM 558 C C . GLN A 1 73 ? -15.658 6.495 10.266 1.00 92.19 73 GLN A C 1
ATOM 560 O O . GLN A 1 73 ? -14.449 6.324 10.307 1.00 92.19 73 GLN A O 1
ATOM 565 N N . CYS A 1 74 ? -16.337 6.427 9.117 1.00 92.94 74 CYS A N 1
ATOM 566 C CA . CYS A 1 74 ? -15.668 6.205 7.835 1.00 92.94 74 CYS A CA 1
ATOM 567 C C . CYS A 1 74 ? -14.570 7.248 7.596 1.00 92.94 74 CYS A C 1
ATOM 569 O O . CYS A 1 74 ? -13.432 6.872 7.333 1.00 92.94 74 CYS A O 1
ATOM 571 N N . ALA A 1 75 ? -14.886 8.538 7.749 1.00 94.00 75 ALA A N 1
ATOM 572 C CA . ALA A 1 75 ? -13.934 9.625 7.536 1.00 94.00 75 ALA A CA 1
ATOM 573 C C . ALA A 1 75 ? -12.702 9.521 8.453 1.00 94.00 75 ALA A C 1
ATOM 575 O O . ALA A 1 75 ? -11.574 9.658 7.981 1.00 94.00 75 ALA A O 1
ATOM 576 N N . ALA A 1 76 ? -12.895 9.199 9.736 1.00 94.25 76 ALA A N 1
ATOM 577 C CA . ALA A 1 76 ? -11.801 9.024 10.696 1.00 94.25 76 ALA A CA 1
ATOM 578 C C . ALA A 1 76 ? -10.842 7.871 10.331 1.00 94.25 76 ALA A C 1
ATOM 580 O O . ALA A 1 76 ? -9.674 7.887 10.715 1.00 94.25 76 ALA A O 1
ATOM 581 N N . ARG A 1 77 ? -11.319 6.883 9.565 1.00 95.56 77 ARG A N 1
ATOM 582 C CA . ARG A 1 77 ? -10.574 5.667 9.196 1.00 95.56 77 ARG A CA 1
ATOM 583 C C . ARG A 1 77 ? -9.892 5.752 7.830 1.00 95.56 77 ARG A C 1
ATOM 585 O O . ARG A 1 77 ? -9.084 4.883 7.488 1.00 95.56 77 ARG A O 1
ATOM 592 N N . ILE A 1 78 ? -10.166 6.806 7.059 1.00 96.69 78 ILE A N 1
ATOM 593 C CA . ILE A 1 78 ? -9.554 7.045 5.744 1.00 96.69 78 ILE A CA 1
ATOM 594 C C . ILE A 1 78 ? -8.022 7.088 5.807 1.00 96.69 78 ILE A C 1
ATOM 596 O O . ILE A 1 78 ? -7.406 6.408 4.988 1.00 96.69 78 ILE A O 1
ATOM 600 N N . PRO A 1 79 ? -7.367 7.785 6.759 1.00 97.81 79 PRO A N 1
ATOM 601 C CA . PRO A 1 79 ? -5.905 7.841 6.784 1.00 97.81 79 PRO A CA 1
ATOM 602 C C . PRO A 1 79 ? -5.240 6.462 6.906 1.00 97.81 79 PRO A C 1
ATOM 604 O O . PRO A 1 79 ? -4.262 6.178 6.218 1.00 97.81 79 PRO A O 1
ATOM 607 N N . ALA A 1 80 ? -5.785 5.573 7.742 1.00 97.81 80 ALA A N 1
ATOM 608 C CA . ALA A 1 80 ? -5.279 4.206 7.869 1.00 97.81 80 ALA A CA 1
ATOM 609 C C . ALA A 1 80 ? -5.600 3.357 6.627 1.00 97.81 80 ALA A C 1
ATOM 611 O O . ALA A 1 80 ? -4.762 2.577 6.182 1.00 97.81 80 ALA A O 1
ATOM 612 N N . THR A 1 81 ? -6.773 3.559 6.021 1.00 97.88 81 THR A N 1
ATOM 613 C CA . THR A 1 81 ? -7.180 2.906 4.764 1.00 97.88 81 THR A CA 1
ATOM 614 C C . THR A 1 81 ? -6.231 3.259 3.612 1.00 97.88 81 THR A C 1
ATOM 616 O O . THR A 1 81 ? -5.738 2.373 2.917 1.00 97.88 81 THR A O 1
ATOM 619 N N . GLN A 1 82 ? -5.884 4.540 3.465 1.00 98.62 82 GLN A N 1
ATOM 620 C CA . GLN A 1 82 ? -4.899 5.019 2.489 1.00 98.62 82 GLN A CA 1
ATOM 621 C C . GLN A 1 82 ? -3.522 4.377 2.711 1.00 98.62 82 GLN A C 1
ATOM 623 O O . GLN A 1 82 ? -2.867 3.974 1.752 1.00 98.62 82 GLN A O 1
ATOM 628 N N . GLN A 1 83 ? -3.092 4.222 3.969 1.00 98.56 83 GLN A N 1
ATOM 629 C CA . GLN A 1 83 ? -1.839 3.530 4.291 1.00 98.56 83 GLN A CA 1
ATOM 630 C C . GLN A 1 83 ? -1.877 2.048 3.900 1.00 98.56 83 GLN A C 1
ATOM 632 O O . GLN A 1 83 ? -0.884 1.540 3.385 1.00 98.56 83 GLN A O 1
ATOM 637 N N . VAL A 1 84 ? -3.004 1.352 4.093 1.00 98.69 84 VAL A N 1
ATOM 638 C CA . VAL A 1 84 ? -3.168 -0.033 3.616 1.00 98.69 84 VAL A CA 1
ATOM 639 C C . VAL A 1 84 ? -3.001 -0.100 2.098 1.00 98.69 84 VAL A C 1
ATOM 641 O O . VAL A 1 84 ? -2.232 -0.932 1.621 1.00 98.69 84 VAL A O 1
ATOM 644 N N . PHE A 1 85 ? -3.650 0.790 1.341 1.00 98.69 85 PHE A N 1
ATOM 645 C CA . PHE A 1 85 ? -3.542 0.805 -0.124 1.00 98.69 85 PHE A CA 1
ATOM 646 C C . PHE A 1 85 ? -2.134 1.137 -0.598 1.00 98.69 85 PHE A C 1
ATOM 648 O O . PHE A 1 85 ? -1.613 0.463 -1.483 1.00 98.69 85 PHE A O 1
ATOM 655 N N . TYR A 1 86 ? -1.481 2.110 0.036 1.00 98.69 86 TYR A N 1
ATOM 656 C CA . TYR A 1 86 ? -0.085 2.425 -0.240 1.00 98.69 86 TYR A CA 1
ATOM 657 C C . TYR A 1 86 ? 0.831 1.217 -0.006 1.00 98.69 86 TYR A C 1
ATOM 659 O O . TYR A 1 86 ? 1.673 0.913 -0.848 1.00 98.69 86 TYR A O 1
ATOM 667 N N . LEU A 1 87 ? 0.670 0.499 1.110 1.00 98.44 87 LEU A N 1
ATOM 668 C CA . LEU A 1 87 ? 1.509 -0.659 1.439 1.00 98.44 87 LEU A CA 1
ATOM 669 C C . LEU A 1 87 ? 1.236 -1.853 0.515 1.00 98.44 87 LEU A C 1
ATOM 671 O O . LEU A 1 87 ? 2.187 -2.513 0.099 1.00 98.44 87 LEU A O 1
ATOM 675 N N . LEU A 1 88 ? -0.029 -2.089 0.150 1.00 98.50 88 LEU A N 1
ATOM 676 C CA . LEU A 1 88 ? -0.423 -3.089 -0.846 1.00 98.50 88 LEU A CA 1
ATOM 677 C C . LEU A 1 88 ? 0.213 -2.785 -2.206 1.00 98.50 88 LEU A C 1
ATOM 679 O O . LEU A 1 88 ? 0.858 -3.647 -2.799 1.00 98.50 88 LEU A O 1
ATOM 683 N N . PHE A 1 89 ? 0.101 -1.534 -2.657 1.00 98.56 89 PHE A N 1
ATOM 684 C CA . PHE A 1 89 ? 0.724 -1.077 -3.893 1.00 98.56 89 PHE A CA 1
ATOM 685 C C . PHE A 1 89 ? 2.248 -1.190 -3.840 1.00 98.56 89 PHE A C 1
ATOM 687 O O . PHE A 1 89 ? 2.865 -1.626 -4.804 1.00 98.56 89 PHE A O 1
ATOM 694 N N . THR A 1 90 ? 2.863 -0.824 -2.715 1.00 97.75 90 THR A N 1
ATOM 695 C CA . THR A 1 90 ? 4.320 -0.870 -2.530 1.00 97.75 90 THR A CA 1
ATOM 696 C C . THR A 1 90 ? 4.846 -2.303 -2.574 1.00 97.75 90 THR A C 1
ATOM 698 O O . THR A 1 90 ? 5.902 -2.544 -3.152 1.00 97.75 90 THR A O 1
ATOM 701 N N . GLU A 1 91 ? 4.132 -3.264 -1.981 1.00 97.50 91 GLU A N 1
ATOM 702 C CA . GLU A 1 91 ? 4.459 -4.687 -2.130 1.00 97.50 91 GLU A CA 1
ATOM 703 C C . GLU A 1 91 ? 4.264 -5.167 -3.574 1.00 97.50 91 GLU A C 1
ATOM 705 O O . GLU A 1 91 ? 5.082 -5.928 -4.076 1.00 97.50 91 GLU A O 1
ATOM 710 N N . GLY A 1 92 ? 3.241 -4.671 -4.274 1.00 96.44 92 GLY A N 1
ATOM 711 C CA . GLY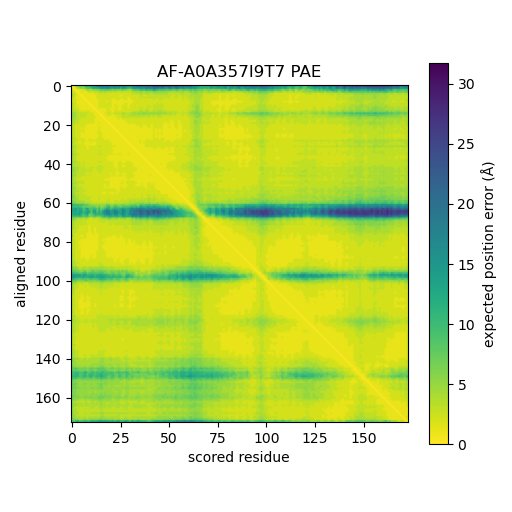 A 1 92 ? 3.046 -4.953 -5.696 1.00 96.44 92 GLY A CA 1
ATOM 712 C C . GLY A 1 92 ? 4.170 -4.425 -6.592 1.00 96.44 92 GLY A C 1
ATOM 713 O O . GLY A 1 92 ? 4.687 -5.123 -7.461 1.00 96.44 92 GLY A O 1
ATOM 714 N N . TYR A 1 93 ? 4.567 -3.174 -6.368 1.00 95.75 93 TYR A N 1
ATOM 715 C CA . TYR A 1 93 ? 5.457 -2.420 -7.248 1.00 95.75 93 TYR A CA 1
ATOM 716 C C . TYR A 1 93 ? 6.945 -2.730 -7.026 1.00 95.75 93 TYR A C 1
ATOM 718 O O . TYR A 1 93 ? 7.785 -2.440 -7.887 1.00 95.75 93 TYR A O 1
ATOM 726 N N . LEU A 1 94 ? 7.287 -3.265 -5.856 1.00 94.12 94 LEU A N 1
ATOM 727 C CA . LEU A 1 94 ? 8.636 -3.678 -5.485 1.00 94.12 94 LEU A CA 1
ATOM 728 C C . LEU A 1 94 ? 8.537 -4.838 -4.492 1.00 94.12 94 LEU A C 1
ATOM 730 O O . LEU A 1 94 ? 8.745 -4.644 -3.290 1.00 94.12 94 LEU A O 1
ATOM 734 N N . SER A 1 95 ? 8.172 -6.024 -4.973 1.00 93.38 95 SER A N 1
ATOM 735 C CA . SER A 1 95 ? 7.959 -7.161 -4.078 1.00 93.38 95 SER A CA 1
ATOM 736 C C . SER A 1 95 ? 9.249 -7.577 -3.384 1.00 93.38 95 SER A C 1
ATOM 738 O O . SER A 1 95 ? 10.348 -7.453 -3.923 1.00 93.38 95 SER A O 1
ATOM 740 N N . VAL A 1 96 ? 9.107 -8.093 -2.166 1.00 89.44 96 VAL A N 1
ATOM 741 C CA . VAL A 1 96 ? 10.218 -8.726 -1.445 1.00 89.44 96 VAL A CA 1
ATOM 742 C C . VAL A 1 96 ? 10.569 -10.115 -1.985 1.00 89.44 96 VAL A C 1
ATOM 744 O O . VAL A 1 96 ? 11.589 -10.678 -1.593 1.00 89.44 96 VAL A O 1
ATOM 747 N N . HIS A 1 97 ? 9.739 -10.679 -2.867 1.00 83.00 97 HIS A N 1
ATOM 748 C CA . HIS A 1 97 ? 9.982 -11.979 -3.483 1.00 83.00 97 HIS A CA 1
ATOM 749 C C . HIS A 1 97 ? 11.026 -11.866 -4.591 1.00 83.00 97 HIS A C 1
ATOM 751 O O . HIS A 1 97 ? 10.857 -11.107 -5.542 1.00 83.00 97 HIS A O 1
ATOM 757 N N . ALA A 1 98 ? 12.083 -12.673 -4.496 1.00 74.25 98 ALA A N 1
ATOM 758 C CA . ALA A 1 98 ? 13.182 -12.657 -5.459 1.00 74.25 98 ALA A CA 1
ATOM 759 C C . ALA A 1 98 ? 12.763 -13.108 -6.871 1.00 74.25 98 ALA A C 1
ATOM 761 O O . ALA A 1 98 ? 13.356 -12.673 -7.851 1.00 74.25 98 ALA A O 1
ATOM 762 N N . GLU A 1 99 ? 11.749 -13.970 -6.976 1.00 78.44 99 GLU A N 1
ATOM 763 C CA . GLU A 1 99 ? 11.305 -14.560 -8.248 1.00 78.44 99 GLU A CA 1
ATOM 764 C C . GLU A 1 99 ? 10.296 -13.683 -9.005 1.00 78.44 99 GLU A C 1
ATOM 766 O O . GLU A 1 99 ? 9.992 -13.937 -10.168 1.00 78.44 99 GLU A O 1
ATOM 771 N N . THR A 1 100 ? 9.719 -12.671 -8.355 1.00 84.75 100 THR A N 1
ATOM 772 C CA . THR A 1 100 ? 8.698 -11.812 -8.968 1.00 84.75 100 THR A CA 1
ATOM 773 C C . THR A 1 100 ? 8.777 -10.418 -8.370 1.00 84.75 100 THR A C 1
ATOM 775 O O . THR A 1 100 ? 8.057 -10.092 -7.429 1.00 84.75 100 THR A O 1
ATOM 778 N N . ALA A 1 101 ? 9.640 -9.570 -8.930 1.00 89.88 101 ALA A N 1
ATOM 779 C CA . ALA A 1 101 ? 9.827 -8.212 -8.423 1.00 89.88 101 ALA A CA 1
ATOM 780 C C . ALA A 1 101 ? 8.606 -7.292 -8.649 1.00 89.88 101 ALA A C 1
ATOM 782 O O . ALA A 1 101 ? 8.435 -6.308 -7.923 1.00 89.88 101 ALA A O 1
ATOM 783 N N . LEU A 1 102 ? 7.752 -7.616 -9.632 1.00 93.31 102 LEU A N 1
ATOM 784 C CA . LEU A 1 102 ? 6.523 -6.892 -9.977 1.00 93.31 102 LEU A CA 1
ATOM 785 C C . LEU A 1 102 ? 5.295 -7.801 -9.866 1.00 93.31 102 LEU A C 1
ATOM 787 O O . LEU A 1 102 ? 5.083 -8.683 -10.696 1.00 93.31 102 LEU A O 1
ATOM 791 N N . ARG A 1 103 ? 4.432 -7.535 -8.885 1.00 94.19 103 ARG A N 1
ATOM 792 C CA . ARG A 1 103 ? 3.135 -8.202 -8.712 1.00 94.19 103 ARG A CA 1
ATOM 793 C C . ARG A 1 103 ? 2.019 -7.274 -9.172 1.00 94.19 103 ARG A C 1
ATOM 795 O O . ARG A 1 103 ? 1.473 -6.466 -8.417 1.00 94.19 103 ARG A O 1
ATOM 802 N N . ARG A 1 104 ? 1.753 -7.353 -10.475 1.00 94.75 104 ARG A N 1
ATOM 803 C CA . ARG A 1 104 ? 0.852 -6.458 -11.220 1.00 94.75 104 ARG A CA 1
ATOM 804 C C . ARG A 1 104 ? -0.586 -6.517 -10.709 1.00 94.75 104 ARG A C 1
ATOM 806 O O . ARG A 1 104 ? -1.263 -5.496 -10.691 1.00 94.75 104 ARG A O 1
ATOM 813 N N . ASP A 1 105 ? -1.015 -7.690 -10.258 1.00 95.56 105 ASP A N 1
ATOM 814 C CA . ASP A 1 105 ? -2.302 -7.939 -9.612 1.00 95.56 105 ASP A CA 1
ATOM 815 C C . ASP A 1 105 ? -2.484 -7.084 -8.350 1.00 95.56 105 ASP A C 1
ATOM 817 O O . ASP A 1 105 ? -3.494 -6.394 -8.219 1.00 95.56 105 ASP A O 1
ATOM 821 N N . LEU A 1 106 ? -1.479 -7.036 -7.467 1.00 97.12 106 LEU A N 1
ATOM 822 C CA . LEU A 1 106 ? -1.534 -6.206 -6.260 1.00 97.12 106 LEU A CA 1
ATOM 823 C C . LEU A 1 106 ? -1.555 -4.709 -6.585 1.00 97.12 106 LEU A C 1
ATOM 825 O O . LEU A 1 106 ? -2.291 -3.950 -5.953 1.00 97.12 106 LEU A O 1
ATOM 829 N N . CYS A 1 107 ? -0.760 -4.273 -7.568 1.00 98.00 107 CYS A N 1
ATOM 830 C CA . CYS A 1 107 ? -0.770 -2.880 -8.017 1.00 98.00 107 CYS A CA 1
ATOM 831 C C . CYS A 1 107 ? -2.131 -2.478 -8.591 1.00 98.00 107 CYS A C 1
ATOM 833 O O . CYS A 1 107 ? -2.638 -1.409 -8.252 1.00 98.00 107 CYS A O 1
ATOM 835 N N . ALA A 1 108 ? -2.714 -3.325 -9.444 1.00 97.62 108 ALA A N 1
ATOM 836 C CA . ALA A 1 108 ? -4.015 -3.082 -10.052 1.00 97.62 108 ALA A CA 1
ATOM 837 C C . ALA A 1 108 ? -5.118 -3.012 -8.990 1.00 97.62 108 ALA A C 1
ATOM 839 O O . ALA A 1 108 ? -5.938 -2.096 -9.024 1.00 97.62 108 ALA A O 1
ATOM 840 N N . GLU A 1 109 ? -5.100 -3.917 -8.010 1.00 97.88 109 GLU A N 1
ATOM 841 C CA . GLU A 1 109 ? -6.097 -3.924 -6.943 1.00 97.88 109 GLU A CA 1
ATOM 842 C C . GLU A 1 109 ? -5.965 -2.707 -6.018 1.00 97.88 109 GLU A C 1
ATOM 844 O O . GLU A 1 109 ? -6.958 -2.054 -5.700 1.00 97.88 109 GLU A O 1
ATOM 849 N N . ALA A 1 110 ? -4.742 -2.327 -5.639 1.00 98.44 110 ALA A N 1
ATOM 850 C CA . ALA A 1 110 ? -4.521 -1.124 -4.842 1.00 98.44 110 ALA A CA 1
ATOM 851 C C . ALA A 1 110 ? -4.948 0.156 -5.583 1.00 98.44 110 ALA A C 1
ATOM 853 O O . ALA A 1 110 ? -5.560 1.038 -4.970 1.00 98.44 110 ALA A O 1
ATOM 854 N N . LEU A 1 111 ? -4.681 0.242 -6.893 1.00 98.50 111 LEU A N 1
ATOM 855 C CA . LEU A 1 111 ? -5.146 1.348 -7.728 1.00 98.50 111 LEU A CA 1
ATOM 856 C C . LEU A 1 111 ? -6.677 1.382 -7.776 1.00 98.50 111 LEU A C 1
ATOM 858 O O . LEU A 1 111 ? -7.266 2.431 -7.525 1.00 98.50 111 LEU A O 1
ATOM 862 N N . ARG A 1 112 ? -7.322 0.236 -8.032 1.00 98.00 112 ARG A N 1
ATOM 863 C CA . ARG A 1 112 ? -8.784 0.106 -8.083 1.00 98.00 112 ARG A CA 1
ATOM 864 C C . ARG A 1 112 ? -9.431 0.573 -6.779 1.00 98.00 112 ARG A C 1
ATOM 866 O O . ARG A 1 112 ? -10.331 1.405 -6.808 1.00 98.00 112 ARG A O 1
ATOM 873 N N . LEU A 1 113 ? -8.946 0.097 -5.633 1.00 98.12 113 LEU A N 1
ATOM 874 C CA . LEU A 1 113 ? -9.468 0.483 -4.317 1.00 98.12 113 LEU A CA 1
ATOM 875 C C . LEU A 1 113 ? -9.262 1.975 -4.021 1.00 98.12 113 LEU A C 1
ATOM 877 O O . LEU A 1 113 ? -10.147 2.623 -3.459 1.00 98.12 113 LEU A O 1
ATOM 881 N N . THR A 1 114 ? -8.120 2.534 -4.426 1.00 98.50 114 THR A N 1
ATOM 882 C CA . THR A 1 114 ? -7.826 3.965 -4.262 1.00 98.50 114 THR A CA 1
ATOM 883 C C . THR A 1 114 ? -8.723 4.826 -5.154 1.00 98.50 114 THR A C 1
ATOM 885 O O . THR A 1 114 ? -9.260 5.824 -4.676 1.00 98.50 114 THR A O 1
ATOM 888 N N . GLN A 1 115 ? -8.958 4.415 -6.403 1.00 97.88 115 GLN A N 1
ATOM 889 C CA . GLN A 1 115 ? -9.890 5.065 -7.328 1.00 97.88 115 GLN A CA 1
ATOM 890 C C . GLN A 1 115 ? -11.311 5.082 -6.752 1.00 97.88 115 GLN A C 1
ATOM 892 O O . GLN A 1 115 ? -11.941 6.133 -6.666 1.00 97.88 115 GLN A O 1
ATOM 897 N N . MET A 1 116 ? -11.792 3.939 -6.259 1.00 97.38 116 MET A N 1
ATOM 898 C CA . MET A 1 116 ? -13.116 3.845 -5.638 1.00 97.38 116 MET A CA 1
ATOM 899 C C . MET A 1 116 ? -13.251 4.715 -4.385 1.00 97.38 116 MET A C 1
ATOM 901 O O . MET A 1 116 ? -14.327 5.248 -4.102 1.00 97.38 116 MET A O 1
ATOM 905 N N . LEU A 1 117 ? -12.170 4.858 -3.612 1.00 97.12 117 LEU A N 1
ATOM 906 C CA . LEU A 1 117 ? -12.143 5.784 -2.488 1.00 97.12 117 LEU A CA 1
ATOM 907 C C . LEU A 1 117 ? -12.222 7.239 -2.975 1.00 97.12 117 LEU A C 1
ATOM 909 O O . LEU A 1 117 ? -12.995 8.006 -2.406 1.00 97.12 117 LEU A O 1
ATOM 913 N N . ALA A 1 118 ? -11.481 7.604 -4.026 1.00 97.38 118 ALA A N 1
ATOM 914 C CA . ALA A 1 118 ? -11.484 8.946 -4.615 1.00 97.38 118 ALA A CA 1
ATOM 915 C C . ALA A 1 118 ? -12.853 9.338 -5.199 1.00 97.38 118 ALA A C 1
ATOM 917 O O . ALA A 1 118 ? -13.266 10.490 -5.102 1.00 97.38 118 ALA A O 1
ATOM 918 N N . GLU A 1 119 ? -13.593 8.382 -5.758 1.00 95.88 119 GLU A N 1
ATOM 919 C CA . GLU A 1 119 ? -14.939 8.605 -6.304 1.00 95.88 119 GLU A CA 1
ATOM 920 C C . GLU A 1 119 ? -16.010 8.770 -5.214 1.00 95.88 119 GLU A C 1
ATOM 922 O O . GLU A 1 119 ? -17.070 9.354 -5.450 1.00 95.88 119 GLU A O 1
ATOM 927 N N . HIS A 1 120 ? -15.752 8.284 -3.998 1.00 94.75 120 HIS A N 1
ATOM 928 C CA . HIS A 1 120 ? -16.700 8.380 -2.896 1.00 94.75 120 HIS A CA 1
ATOM 929 C C . HIS A 1 120 ? -16.611 9.748 -2.191 1.00 94.75 120 HIS A C 1
ATOM 931 O O . HIS A 1 120 ? -15.510 10.148 -1.819 1.00 94.75 120 HIS A O 1
ATOM 937 N N . PRO A 1 121 ? -17.732 10.424 -1.852 1.00 94.62 121 PRO A N 1
ATOM 938 C CA . PRO A 1 121 ? -17.708 11.768 -1.254 1.00 94.62 121 PRO A CA 1
ATOM 939 C C . PRO A 1 121 ? -16.820 11.915 -0.011 1.00 94.62 121 PRO A C 1
ATOM 941 O O . PRO A 1 121 ? -16.164 12.932 0.175 1.00 94.62 121 PRO A O 1
ATOM 944 N N . LEU A 1 122 ? -16.763 10.883 0.839 1.00 93.88 122 LEU A N 1
ATOM 945 C CA . LEU A 1 122 ? -15.906 10.900 2.032 1.00 93.88 122 LEU A CA 1
ATOM 946 C C . LEU A 1 122 ? -14.410 10.797 1.705 1.00 93.88 122 LEU A C 1
ATOM 948 O O . LEU A 1 122 ? -13.593 11.270 2.484 1.00 93.88 122 LEU A O 1
ATOM 952 N N . GLY A 1 123 ? -14.053 10.159 0.589 1.00 95.31 123 GLY A N 1
ATOM 953 C CA . GLY A 1 123 ? -12.672 9.916 0.184 1.00 95.31 123 GLY A CA 1
ATOM 954 C C . GLY A 1 123 ? -12.087 10.980 -0.738 1.00 95.31 123 GLY A C 1
ATOM 955 O O . GLY A 1 123 ? -10.909 10.875 -1.069 1.00 95.31 123 GLY A O 1
ATOM 956 N N . GLN A 1 124 ? -12.844 12.023 -1.088 1.00 96.31 124 GLN A N 1
ATOM 957 C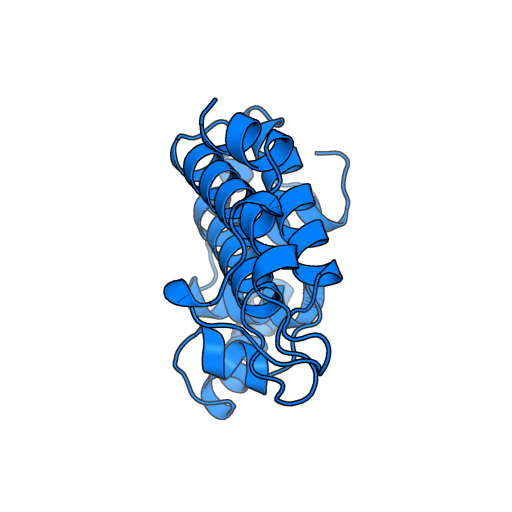 CA . GLN A 1 124 ? -12.392 13.170 -1.886 1.00 96.31 124 GLN A CA 1
ATOM 958 C C . GLN A 1 124 ? -11.477 14.108 -1.081 1.00 96.31 124 GLN A C 1
ATOM 960 O O . GLN A 1 124 ? -11.772 15.285 -0.873 1.00 96.31 124 GLN A O 1
ATOM 965 N N . THR A 1 125 ? -10.358 13.581 -0.587 1.00 97.38 125 THR A N 1
ATOM 966 C CA . THR A 1 125 ? -9.356 14.335 0.169 1.00 97.38 125 THR A CA 1
ATOM 967 C C . THR A 1 125 ? -8.094 14.544 -0.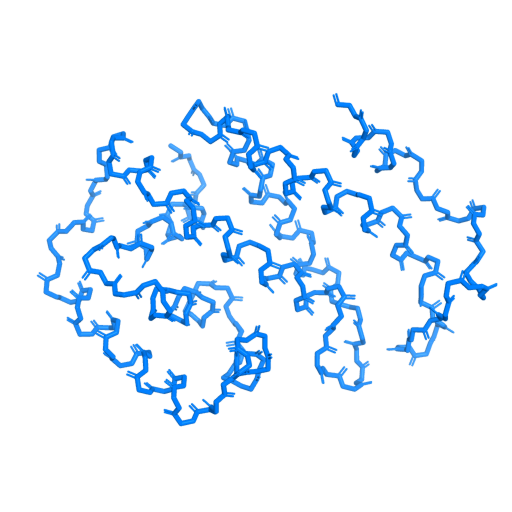670 1.00 97.38 125 THR A C 1
ATOM 969 O O . THR A 1 125 ? -7.766 13.695 -1.506 1.00 97.38 125 THR A O 1
ATOM 972 N N . PRO A 1 126 ? -7.317 15.617 -0.421 1.00 98.06 126 PRO A N 1
ATOM 973 C CA . PRO A 1 126 ? -6.042 15.827 -1.106 1.00 98.06 126 PRO A CA 1
ATOM 974 C C . PRO A 1 126 ? -5.087 14.630 -0.992 1.00 98.06 126 PRO A C 1
ATOM 976 O O . PRO A 1 126 ? -4.380 14.318 -1.944 1.00 98.06 126 PRO A O 1
ATOM 979 N N . SER A 1 127 ? -5.089 13.921 0.145 1.00 98.25 127 SER A N 1
ATOM 980 C CA . SER A 1 127 ? -4.240 12.741 0.333 1.00 98.25 127 SER A CA 1
ATOM 981 C C . SER A 1 127 ? -4.688 11.533 -0.493 1.00 98.25 127 SER A C 1
ATOM 983 O O . SER A 1 127 ? -3.829 10.775 -0.936 1.00 98.25 127 SER A O 1
ATOM 985 N N . THR A 1 128 ? -5.992 11.356 -0.748 1.00 98.56 128 THR A N 1
ATOM 986 C CA . THR A 1 128 ? -6.472 10.288 -1.641 1.00 98.56 128 THR A CA 1
ATOM 987 C C . THR A 1 128 ? -6.037 10.559 -3.076 1.00 98.56 128 THR A C 1
ATOM 989 O O . THR A 1 128 ? -5.494 9.665 -3.718 1.00 98.56 128 THR A O 1
ATOM 992 N N . TYR A 1 129 ? -6.216 11.790 -3.563 1.00 98.56 129 TYR A N 1
ATOM 993 C CA . TYR A 1 129 ? -5.798 12.161 -4.917 1.00 98.56 129 TYR A CA 1
ATOM 994 C C . TYR A 1 129 ? -4.280 12.084 -5.089 1.00 98.56 129 TYR A C 1
ATOM 996 O O . TYR A 1 129 ? -3.808 11.546 -6.083 1.00 98.56 129 TYR A O 1
ATOM 1004 N N . ALA A 1 130 ? -3.505 12.520 -4.090 1.00 98.62 130 ALA A N 1
ATOM 1005 C CA . ALA A 1 130 ? -2.051 12.373 -4.110 1.00 98.62 130 ALA A CA 1
ATOM 1006 C C . ALA A 1 130 ? -1.614 10.899 -4.170 1.00 98.62 130 ALA A C 1
ATOM 1008 O O . ALA A 1 130 ? -0.686 10.559 -4.904 1.00 98.62 130 ALA A O 1
ATOM 1009 N N . LEU A 1 131 ? -2.286 10.012 -3.426 1.00 98.81 131 LEU A N 1
ATOM 1010 C CA . LEU A 1 131 ? -2.015 8.575 -3.476 1.00 98.81 131 LEU A CA 1
ATOM 1011 C C . LEU A 1 131 ? -2.368 7.982 -4.847 1.00 98.81 131 LEU A C 1
ATOM 1013 O O . LEU A 1 131 ? -1.579 7.218 -5.398 1.00 98.81 131 LEU A O 1
ATOM 1017 N N . LEU A 1 132 ? -3.519 8.354 -5.407 1.00 98.62 132 LEU A N 1
ATOM 1018 C CA . LEU A 1 132 ? -3.962 7.913 -6.728 1.00 98.62 132 LEU A CA 1
ATOM 1019 C C . LEU A 1 132 ? -2.986 8.359 -7.828 1.00 98.62 132 LEU A C 1
ATOM 1021 O O . LEU A 1 132 ? -2.555 7.543 -8.643 1.00 98.62 132 LEU A O 1
ATOM 1025 N N . ALA A 1 133 ? -2.570 9.627 -7.791 1.00 98.75 133 ALA A N 1
ATOM 1026 C CA . ALA A 1 133 ? -1.576 10.191 -8.695 1.00 98.75 133 ALA A CA 1
ATOM 1027 C C . ALA A 1 133 ? -0.239 9.445 -8.606 1.00 98.75 133 ALA A C 1
ATOM 1029 O O . ALA A 1 133 ? 0.323 9.044 -9.625 1.00 98.75 133 ALA A O 1
ATOM 1030 N N . LEU A 1 134 ? 0.240 9.180 -7.385 1.00 98.69 134 LEU A N 1
ATOM 1031 C CA . LEU A 1 134 ? 1.445 8.385 -7.157 1.00 98.69 134 LEU A CA 1
ATOM 1032 C C . LEU A 1 134 ? 1.322 6.997 -7.794 1.00 98.69 134 LEU A C 1
ATOM 1034 O O . LEU A 1 134 ? 2.221 6.583 -8.524 1.00 98.69 134 LEU A O 1
ATOM 1038 N N . MET A 1 135 ? 0.216 6.285 -7.564 1.00 98.75 135 MET A N 1
ATOM 1039 C CA . MET A 1 135 ? 0.017 4.950 -8.134 1.00 98.75 135 MET A CA 1
ATOM 1040 C C . MET A 1 135 ? 0.006 4.983 -9.663 1.00 98.75 135 MET A C 1
ATOM 1042 O O . MET A 1 135 ? 0.679 4.167 -10.288 1.00 98.75 135 MET A O 1
ATOM 1046 N N . HIS A 1 136 ? -0.683 5.950 -10.271 1.00 98.69 136 HIS A N 1
ATOM 1047 C CA . HIS A 1 136 ? -0.702 6.125 -11.721 1.00 98.69 136 HIS A CA 1
ATOM 1048 C C . HIS A 1 136 ? 0.683 6.420 -12.306 1.00 98.69 136 HIS A C 1
ATOM 1050 O O . HIS A 1 136 ? 1.104 5.734 -13.235 1.00 98.69 136 HIS A O 1
ATOM 1056 N N . LEU A 1 137 ? 1.435 7.363 -11.733 1.00 98.31 137 LEU A N 1
ATOM 1057 C CA . LEU A 1 137 ? 2.786 7.702 -12.201 1.00 98.31 137 LEU A CA 1
ATOM 1058 C C . LEU A 1 137 ? 3.772 6.535 -12.051 1.00 98.31 137 LEU A C 1
ATOM 1060 O O . LEU A 1 137 ? 4.685 6.369 -12.862 1.00 98.31 137 LEU A O 1
ATOM 1064 N N . HIS A 1 138 ? 3.592 5.703 -11.026 1.00 97.62 138 HIS A N 1
ATOM 1065 C CA . HIS A 1 138 ? 4.360 4.475 -10.863 1.00 97.62 138 HIS A CA 1
ATOM 1066 C C . HIS A 1 138 ? 3.953 3.417 -11.897 1.00 97.62 138 HIS A C 1
ATOM 1068 O O . HIS A 1 138 ? 4.820 2.865 -12.578 1.00 97.62 138 HIS A O 1
ATOM 1074 N N . ILE A 1 139 ? 2.651 3.159 -12.069 1.00 97.69 139 ILE A N 1
ATOM 1075 C CA . ILE A 1 139 ? 2.144 2.196 -13.059 1.00 97.69 139 ILE A CA 1
ATOM 1076 C C . ILE A 1 139 ? 2.571 2.587 -14.474 1.00 97.69 139 ILE A C 1
ATOM 1078 O O . ILE A 1 139 ? 2.971 1.707 -15.233 1.00 97.69 139 ILE A O 1
ATOM 1082 N N . ALA A 1 140 ? 2.602 3.885 -14.791 1.00 97.69 140 ALA A N 1
ATOM 1083 C CA . ALA A 1 140 ? 3.031 4.392 -16.091 1.00 97.69 140 ALA A CA 1
ATOM 1084 C C . ALA A 1 140 ? 4.404 3.861 -16.530 1.00 97.69 140 ALA A C 1
ATOM 1086 O O . ALA A 1 140 ? 4.681 3.711 -17.716 1.00 97.69 140 ALA A O 1
ATOM 1087 N N . ARG A 1 141 ? 5.272 3.549 -15.565 1.00 95.94 141 ARG A N 1
ATOM 1088 C CA . ARG A 1 141 ? 6.637 3.072 -15.798 1.00 95.94 141 ARG A CA 1
ATOM 1089 C C . ARG A 1 141 ? 6.786 1.560 -15.666 1.00 95.94 141 ARG A C 1
ATOM 1091 O O . ARG A 1 141 ? 7.872 1.044 -15.914 1.00 95.94 141 ARG A O 1
ATOM 1098 N N .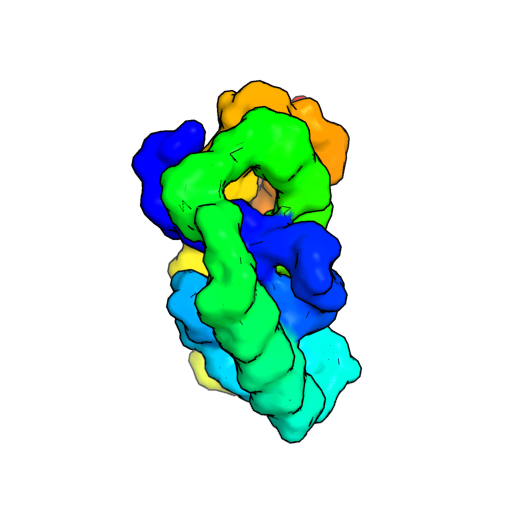 MET A 1 142 ? 5.750 0.848 -15.228 1.00 94.50 142 MET A N 1
ATOM 1099 C CA . MET A 1 142 ? 5.861 -0.538 -14.772 1.00 94.50 142 MET A CA 1
ATOM 1100 C C . MET A 1 142 ? 6.380 -1.479 -15.862 1.00 94.50 142 MET A C 1
ATOM 1102 O O . MET A 1 142 ? 7.269 -2.278 -15.590 1.00 94.50 142 MET A O 1
ATOM 1106 N N . ASP A 1 143 ? 5.907 -1.335 -17.099 1.00 93.25 143 ASP A N 1
ATOM 1107 C CA . ASP A 1 143 ? 6.344 -2.181 -18.218 1.00 93.25 143 ASP A CA 1
ATOM 1108 C C . ASP A 1 143 ? 7.778 -1.913 -18.662 1.00 93.25 143 ASP A C 1
ATOM 1110 O O . ASP A 1 143 ? 8.462 -2.824 -19.126 1.00 93.25 143 ASP A O 1
ATOM 1114 N N . ALA A 1 144 ? 8.251 -0.679 -18.497 1.00 95.31 144 ALA A N 1
ATOM 1115 C CA . ALA A 1 144 ? 9.627 -0.318 -18.804 1.00 95.31 144 ALA A CA 1
ATOM 1116 C C . ALA A 1 144 ? 10.613 -0.817 -17.737 1.00 95.31 144 ALA A C 1
ATOM 1118 O O . ALA A 1 144 ? 11.807 -0.864 -18.009 1.00 95.31 144 ALA A O 1
ATOM 1119 N N . ARG A 1 145 ? 10.133 -1.177 -16.537 1.00 94.69 145 ARG A N 1
ATOM 1120 C CA . ARG A 1 145 ? 10.955 -1.675 -15.422 1.00 94.69 145 ARG A CA 1
ATOM 1121 C C . ARG A 1 145 ? 11.251 -3.166 -15.489 1.00 94.69 145 ARG A C 1
ATOM 1123 O O . ARG A 1 145 ? 12.139 -3.601 -14.773 1.00 94.69 145 ARG A O 1
ATOM 1130 N N . ASP A 1 146 ? 10.499 -3.930 -16.265 1.00 90.75 146 ASP A N 1
ATOM 1131 C CA . ASP A 1 146 ? 10.642 -5.382 -16.349 1.00 90.75 146 ASP A CA 1
ATOM 1132 C C . ASP A 1 146 ? 11.811 -5.750 -17.276 1.00 90.75 146 ASP A C 1
ATOM 1134 O O . ASP A 1 146 ? 11.839 -5.337 -18.439 1.00 90.75 146 ASP A O 1
ATOM 1138 N N . ASP A 1 147 ? 12.776 -6.518 -16.764 1.00 89.56 147 ASP A N 1
ATOM 1139 C CA . ASP A 1 147 ? 13.924 -7.013 -17.536 1.00 89.56 147 ASP A CA 1
ATOM 1140 C C . ASP A 1 147 ? 13.593 -8.256 -18.391 1.00 89.56 147 ASP A C 1
ATOM 1142 O O . ASP A 1 147 ? 14.450 -8.774 -19.114 1.00 89.56 147 ASP A O 1
ATOM 1146 N N . GLY A 1 148 ? 12.351 -8.749 -18.315 1.00 87.25 148 GLY A N 1
ATOM 1147 C CA . GLY A 1 148 ? 11.876 -9.948 -19.006 1.00 87.25 148 GLY A CA 1
ATOM 1148 C C . GLY A 1 148 ? 12.312 -11.263 -18.351 1.00 87.25 148 GLY A C 1
ATOM 1149 O O . GLY A 1 148 ? 12.048 -12.334 -18.899 1.00 87.25 148 GLY A O 1
ATOM 1150 N N . ARG A 1 149 ? 12.984 -11.207 -17.196 1.00 86.50 149 ARG A N 1
ATOM 1151 C CA . ARG A 1 149 ? 13.472 -12.354 -16.410 1.00 86.50 149 ARG A CA 1
ATOM 1152 C C . ARG A 1 149 ? 12.961 -12.334 -14.964 1.00 86.50 149 ARG A C 1
ATOM 1154 O O . ARG A 1 149 ? 13.426 -13.129 -14.151 1.00 86.50 149 ARG A O 1
ATOM 1161 N N . GLY A 1 150 ? 12.000 -11.461 -14.653 1.00 80.50 150 GLY A N 1
ATOM 1162 C CA . GLY A 1 150 ? 11.416 -11.298 -13.317 1.00 80.50 150 GLY A CA 1
ATOM 1163 C C . GLY A 1 150 ? 12.161 -10.303 -12.418 1.00 80.50 150 GLY A C 1
ATOM 1164 O O . GLY A 1 150 ? 11.762 -10.119 -11.264 1.00 80.50 150 GLY A O 1
ATOM 1165 N N . GLY A 1 151 ? 13.210 -9.658 -12.939 1.00 86.31 151 GLY A N 1
ATOM 1166 C CA . GLY A 1 151 ? 13.989 -8.617 -12.279 1.00 86.31 151 GLY A CA 1
ATOM 1167 C C . GLY A 1 151 ? 13.531 -7.199 -12.630 1.00 86.31 151 GLY A C 1
ATOM 1168 O O . GLY A 1 151 ? 12.502 -6.982 -13.272 1.00 86.31 151 GLY A O 1
ATOM 1169 N N . LEU A 1 152 ? 14.298 -6.210 -12.160 1.00 92.62 152 LEU A N 1
ATOM 1170 C CA . LEU A 1 152 ? 14.018 -4.788 -12.366 1.00 92.62 152 LEU A CA 1
ATOM 1171 C C . LEU A 1 152 ? 15.181 -4.083 -13.057 1.00 92.62 152 LEU A C 1
ATOM 1173 O O . LEU A 1 152 ? 16.319 -4.186 -12.607 1.00 92.62 152 LEU A O 1
ATOM 1177 N N . LEU A 1 153 ? 14.858 -3.285 -14.070 1.00 94.38 153 LEU A N 1
ATOM 1178 C CA . LEU A 1 153 ? 15.774 -2.359 -14.730 1.00 94.38 153 LEU A CA 1
ATOM 1179 C C . LEU A 1 153 ? 15.936 -1.059 -13.931 1.00 94.38 153 LEU A C 1
ATOM 1181 O O . LEU A 1 153 ? 14.956 -0.499 -13.404 1.00 94.38 153 LEU A O 1
ATOM 1185 N N . LEU A 1 154 ? 17.164 -0.534 -13.891 1.00 93.94 154 LEU A N 1
ATOM 1186 C CA . LEU A 1 154 ? 17.464 0.788 -13.339 1.00 93.94 154 LEU A CA 1
ATOM 1187 C C . LEU A 1 154 ? 16.807 1.892 -14.177 1.00 93.94 154 LEU A C 1
ATOM 1189 O O . LEU A 1 154 ? 16.389 1.678 -15.313 1.00 93.94 154 LEU A O 1
ATOM 1193 N N . LEU A 1 155 ? 16.664 3.095 -13.616 1.00 93.81 155 LEU A N 1
ATOM 1194 C CA . LEU A 1 155 ? 15.933 4.179 -14.285 1.00 93.81 155 LEU A CA 1
ATOM 1195 C C . LEU A 1 155 ? 16.575 4.586 -15.619 1.00 93.81 155 LEU A C 1
ATOM 1197 O O . LEU A 1 155 ? 15.862 4.919 -16.563 1.00 93.81 155 LEU A O 1
ATOM 1201 N N . GLU A 1 156 ? 17.900 4.575 -15.684 1.00 96.00 156 GLU A N 1
ATOM 1202 C CA . GLU A 1 156 ? 18.696 4.868 -16.873 1.00 96.00 156 GLU A CA 1
ATOM 1203 C C . GLU A 1 156 ? 18.608 3.780 -17.954 1.00 96.00 156 GLU A C 1
ATOM 1205 O O . GLU A 1 156 ? 18.843 4.074 -19.123 1.00 96.00 156 GLU A O 1
ATOM 1210 N N . GLU A 1 157 ? 18.224 2.556 -17.583 1.00 96.31 157 GLU A N 1
ATOM 1211 C CA . GLU A 1 157 ? 18.062 1.411 -18.491 1.00 96.31 157 GLU A CA 1
ATOM 1212 C C . GLU A 1 157 ? 16.626 1.291 -19.032 1.00 96.31 157 GLU A C 1
ATOM 1214 O O . GLU A 1 157 ? 16.375 0.568 -19.995 1.00 96.31 157 GLU A O 1
ATOM 1219 N N . GLN A 1 158 ? 15.668 2.000 -18.425 1.00 96.38 158 GLN A N 1
ATOM 1220 C CA . GLN A 1 158 ? 14.260 1.982 -18.823 1.00 96.38 158 GLN A CA 1
ATOM 1221 C C . GLN A 1 158 ? 14.059 2.705 -20.162 1.00 96.38 158 GLN A C 1
ATOM 1223 O O . GLN A 1 158 ? 14.306 3.908 -20.280 1.00 96.38 158 GLN A O 1
ATOM 1228 N N . ASP A 1 159 ? 13.494 2.005 -21.147 1.00 95.25 159 ASP A N 1
ATOM 1229 C CA . ASP A 1 159 ? 13.023 2.627 -22.385 1.00 95.25 159 ASP A CA 1
ATOM 1230 C C . ASP A 1 159 ? 11.791 3.505 -22.106 1.00 95.25 159 ASP A C 1
ATOM 1232 O O . ASP A 1 159 ? 10.681 3.021 -21.867 1.00 95.25 159 ASP A O 1
ATOM 1236 N N . ARG A 1 160 ? 11.992 4.825 -22.141 1.00 95.31 160 ARG A N 1
ATOM 1237 C CA . ARG A 1 160 ? 10.945 5.818 -21.862 1.00 95.31 160 ARG A CA 1
ATOM 1238 C C . ARG A 1 160 ? 9.859 5.879 -22.930 1.00 95.31 160 ARG A C 1
ATOM 1240 O O . ARG A 1 160 ? 8.771 6.365 -22.636 1.00 95.31 160 ARG A O 1
ATOM 1247 N N . SER A 1 161 ? 10.115 5.374 -24.139 1.00 95.25 161 SER A N 1
ATOM 1248 C CA . SER A 1 161 ? 9.080 5.284 -25.177 1.00 95.25 161 SER A CA 1
ATOM 1249 C C . SER A 1 161 ? 7.986 4.273 -24.817 1.00 95.25 161 SER A C 1
ATOM 1251 O O . SER A 1 161 ? 6.866 4.376 -25.310 1.00 95.25 161 SER A O 1
ATOM 1253 N N . ARG A 1 162 ? 8.284 3.341 -23.899 1.00 95.38 162 ARG A N 1
ATOM 1254 C CA . ARG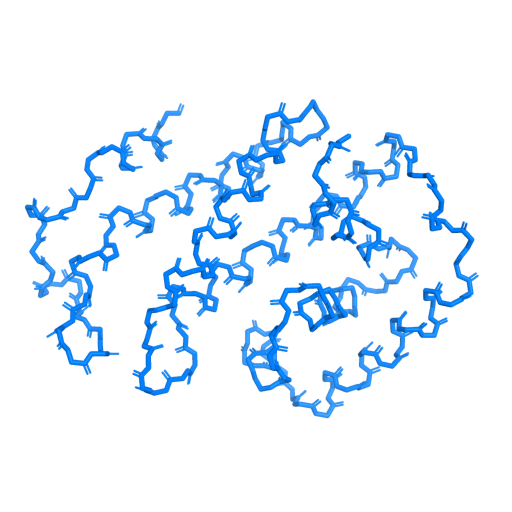 A 1 162 ? 7.347 2.343 -23.368 1.00 95.38 162 ARG A CA 1
ATOM 1255 C C . ARG A 1 162 ? 6.551 2.834 -22.156 1.00 95.38 162 ARG A C 1
ATOM 1257 O O . ARG A 1 162 ? 5.809 2.049 -21.576 1.00 95.38 162 ARG A O 1
ATOM 1264 N N . TRP A 1 163 ? 6.722 4.087 -21.728 1.00 96.88 163 TRP A N 1
ATOM 1265 C CA . TRP A 1 163 ? 5.946 4.625 -20.611 1.00 96.88 163 TRP A CA 1
ATOM 1266 C C . TRP A 1 163 ? 4.503 4.875 -21.038 1.00 96.88 163 TRP A C 1
ATOM 1268 O O . TRP A 1 163 ? 4.249 5.551 -22.040 1.00 96.88 163 TRP A O 1
ATOM 1278 N N . ASP A 1 164 ? 3.562 4.375 -20.245 1.00 97.69 164 ASP A N 1
ATOM 1279 C CA . ASP A 1 164 ? 2.138 4.535 -20.494 1.00 97.69 164 ASP A CA 1
ATOM 1280 C C . ASP A 1 164 ? 1.730 6.005 -20.290 1.00 97.69 164 ASP A C 1
ATOM 1282 O O . ASP A 1 164 ? 1.723 6.561 -19.183 1.00 97.69 164 ASP A O 1
ATOM 1286 N N . GLN A 1 165 ? 1.399 6.653 -21.406 1.00 97.56 165 GLN A N 1
ATOM 1287 C CA . GLN A 1 165 ? 1.006 8.058 -21.439 1.00 97.56 165 GLN A CA 1
ATOM 1288 C C . GLN A 1 165 ? -0.391 8.288 -20.857 1.00 97.56 165 GLN A C 1
ATOM 1290 O O . GLN A 1 165 ? -0.652 9.365 -20.324 1.00 97.56 165 GLN A O 1
ATOM 1295 N N . GLN A 1 166 ? -1.279 7.292 -20.907 1.00 97.44 166 GLN A N 1
ATOM 1296 C CA . GLN A 1 166 ? -2.602 7.386 -20.297 1.00 97.44 166 GLN A CA 1
ATOM 1297 C C . GLN A 1 166 ? -2.469 7.454 -18.776 1.00 97.44 166 GLN A C 1
ATOM 1299 O O . GLN A 1 166 ? -3.026 8.355 -18.150 1.00 97.44 166 GLN A O 1
ATOM 1304 N N . HIS A 1 167 ? -1.694 6.551 -18.177 1.00 98.12 167 HIS A N 1
ATOM 1305 C CA . HIS A 1 167 ? -1.421 6.591 -16.743 1.00 98.12 167 HIS A CA 1
ATOM 1306 C C . HIS A 1 167 ? -0.636 7.841 -16.336 1.00 98.12 167 HIS A C 1
ATOM 1308 O O . HIS A 1 167 ? -0.928 8.425 -15.296 1.00 98.12 167 HIS A O 1
ATOM 1314 N N . THR A 1 168 ? 0.289 8.312 -17.175 1.00 97.81 168 THR A N 1
ATOM 1315 C CA . THR A 1 168 ? 0.959 9.602 -16.950 1.00 97.81 168 THR A CA 1
ATOM 1316 C C . THR A 1 168 ? -0.048 10.754 -16.892 1.00 97.81 168 THR A C 1
ATOM 1318 O O . THR A 1 168 ? -0.013 11.545 -15.954 1.00 97.81 168 THR A O 1
ATOM 1321 N N . GLY A 1 169 ? -0.977 10.820 -17.850 1.00 98.00 169 GLY A N 1
ATOM 1322 C CA . GLY A 1 169 ? -2.024 11.839 -17.891 1.00 98.00 169 GLY A CA 1
ATOM 1323 C C . GLY A 1 169 ? -2.943 11.798 -16.669 1.00 98.00 169 GLY A C 1
ATOM 1324 O O . GLY A 1 169 ? -3.174 12.833 -16.055 1.00 98.00 169 GLY A O 1
ATOM 1325 N N . GLN A 1 170 ? -3.400 10.607 -16.269 1.00 97.38 170 GLN A N 1
ATOM 1326 C CA . GLN A 1 170 ? -4.225 10.428 -15.064 1.00 97.38 170 GLN A CA 1
ATOM 1327 C C . GLN A 1 170 ? -3.493 10.846 -13.784 1.00 97.38 170 GLN A C 1
ATOM 1329 O O . GLN A 1 170 ? -4.105 11.381 -12.869 1.00 97.38 170 GLN A O 1
ATOM 1334 N N . GLY A 1 171 ? -2.178 10.622 -13.712 1.00 96.56 171 GLY A N 1
ATOM 1335 C CA . GLY A 1 171 ? -1.379 11.014 -12.554 1.00 96.56 171 GLY A CA 1
ATOM 1336 C C . GLY A 1 171 ? -1.111 12.518 -12.428 1.00 96.56 171 GLY A C 1
ATOM 1337 O O . GLY A 1 171 ? -0.683 12.957 -11.364 1.00 96.56 171 GLY A O 1
ATOM 1338 N N . LEU A 1 172 ? -1.319 13.295 -13.495 1.00 96.62 172 LEU A N 1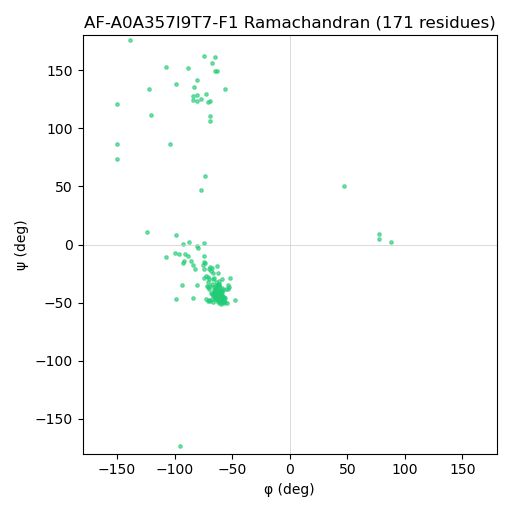
ATOM 1339 C CA . LEU A 1 172 ? -1.073 14.744 -13.534 1.00 96.62 172 LEU A CA 1
ATOM 1340 C C . LEU A 1 172 ? -2.354 15.594 -13.534 1.00 96.62 172 LEU A C 1
ATOM 1342 O O . LEU A 1 172 ? -2.246 16.816 -13.414 1.00 96.62 172 LEU A O 1
ATOM 1346 N N . ALA A 1 173 ? -3.518 14.971 -13.726 1.00 89.06 173 ALA A N 1
ATOM 1347 C CA . ALA A 1 173 ? -4.827 15.625 -13.735 1.00 89.06 173 ALA A CA 1
ATOM 1348 C C . ALA A 1 173 ? -5.283 16.014 -12.320 1.00 89.06 173 ALA A C 1
ATOM 1350 O O . ALA A 1 173 ? -5.901 17.096 -12.199 1.00 89.06 173 ALA A O 1
#

Secondary structure (DSSP, 8-state):
---HHHHHHHHHS-TTS-HHHHHHHHHHHTS---HHHHHHHTTS-HHHHHHHHHHHHHHHHH--TTS---HHHHHHHHHHHHHHHHHHHHHHHS-S-TT-S--HHHHHHHHHHHHHHHHSGGG-SHHHHHHHHHHHHHHTTGGGGB-SSS-B--TTTS-GGGS-HHHHHHHH-

Solvent-accessible surface area (backbone atoms only — not comparable to full-atom values): 9370 Å² total; per-residue (Å²): 134,90,53,67,66,64,50,48,44,48,62,47,28,39,84,92,43,60,64,75,21,21,46,46,34,32,40,42,72,74,69,60,45,51,61,64,56,51,11,62,78,65,75,50,51,50,70,56,45,54,54,28,33,54,51,36,52,55,53,54,73,74,47,82,66,81,82,71,76,51,73,67,58,50,49,74,17,42,67,57,40,53,49,44,35,50,51,43,24,46,44,9,70,54,28,88,47,84,78,41,29,64,35,63,68,42,32,53,52,26,46,51,54,43,49,56,36,43,74,33,84,80,32,66,40,74,67,42,52,52,50,43,20,50,48,25,48,50,56,16,40,49,73,28,29,52,66,85,78,38,48,74,45,54,82,92,71,33,54,68,88,58,40,40,60,68,33,40,49,65,31,71,110

Radius of gyration: 16.94 Å; Cα contacts (8 Å, |Δi|>4): 220; chains: 1; bounding box: 41×30×47 Å

Nearest PDB structures (foldseek):
  7vf5-assembly1_A  TM=3.902E-01  e=9.843E+00  Homo sapiens

Foldseek 3Di:
DPDPLLVVLLLLLFPVAPLLLSLLQSCVPRVPDDLVLSCVLVVHDSVVSVVSNVRSVVVSVPDPCNPDDDLVSSLVSLVSSLVNLLSLLVCQLQNPDPQARHNPVSLVVSLVSLVVLCPDPSSVDPSSLQSNLVSLQSVQQRVQQDPVRNHGDDPVSGDNVSGRVVSNVSSVD